Protein AF-A0A7V8AL26-F1 (afdb_monomer_lite)

Foldseek 3Di:
DADWDKAWDFLADPVDTPGIDIDTHDGPDDDDPVVNVVVNVVSPVVSVVVVVVVVVVVVVVVVVVVVVVVVVVCVVVPD

Structure (mmCIF, N/CA/C/O backbone):
data_AF-A0A7V8AL26-F1
#
_entry.id   AF-A0A7V8AL26-F1
#
loop_
_atom_site.group_PDB
_atom_site.id
_atom_site.type_symbol
_atom_site.label_atom_id
_atom_site.label_alt_id
_atom_site.label_comp_id
_atom_site.label_asym_id
_atom_site.label_entity_id
_atom_site.label_seq_id
_atom_site.pdbx_PDB_ins_code
_atom_site.Cartn_x
_atom_site.Cartn_y
_atom_site.Cartn_z
_atom_site.occupancy
_atom_site.B_iso_or_equiv
_atom_site.auth_seq_id
_atom_site.auth_comp_id
_atom_site.auth_asym_id
_atom_site.auth_atom_id
_atom_site.pdbx_PDB_model_num
ATOM 1 N N . MET A 1 1 ? 5.019 10.645 -33.986 1.00 36.19 1 MET A N 1
ATOM 2 C CA . MET A 1 1 ? 4.541 10.162 -32.675 1.00 36.19 1 MET A CA 1
ATOM 3 C C . MET A 1 1 ? 5.738 9.540 -31.976 1.00 36.19 1 MET A C 1
ATOM 5 O O . MET A 1 1 ? 6.185 8.488 -32.409 1.00 36.19 1 MET A O 1
ATOM 9 N N . PHE A 1 2 ? 6.358 10.248 -31.028 1.00 40.59 2 PHE A N 1
ATOM 10 C CA . PHE A 1 2 ? 7.537 9.732 -30.325 1.00 40.59 2 PHE A CA 1
ATOM 11 C C . PHE A 1 2 ? 7.086 8.663 -29.324 1.00 40.59 2 PHE A C 1
ATOM 13 O O . PHE A 1 2 ? 6.201 8.916 -28.505 1.00 40.59 2 PHE A O 1
ATOM 20 N N . LEU A 1 3 ? 7.650 7.461 -29.436 1.00 52.16 3 LEU A N 1
ATOM 21 C CA . LEU A 1 3 ? 7.428 6.362 -28.503 1.00 52.16 3 LEU A CA 1
ATOM 22 C C . LEU A 1 3 ? 8.106 6.737 -27.175 1.00 52.16 3 LEU A C 1
ATOM 24 O O . LEU A 1 3 ? 9.332 6.717 -27.079 1.00 52.16 3 LEU A O 1
ATOM 28 N N . HIS A 1 4 ? 7.318 7.156 -26.184 1.00 57.28 4 HIS A N 1
ATOM 29 C CA . HIS A 1 4 ? 7.817 7.404 -24.831 1.00 57.28 4 HIS A CA 1
ATOM 30 C C . HIS A 1 4 ? 7.926 6.062 -24.109 1.00 57.28 4 HIS A C 1
ATOM 32 O O . HIS A 1 4 ? 6.983 5.266 -24.133 1.00 57.28 4 HIS A O 1
ATOM 38 N N . SER A 1 5 ? 9.074 5.807 -23.486 1.00 67.94 5 SER A N 1
ATOM 39 C CA . SER A 1 5 ? 9.252 4.626 -22.643 1.00 67.94 5 SER A CA 1
ATOM 40 C C . SER A 1 5 ? 8.566 4.880 -21.300 1.00 67.94 5 SER A C 1
ATOM 42 O O . SER A 1 5 ? 8.630 5.995 -20.778 1.00 67.94 5 SER A O 1
ATOM 44 N N . HIS A 1 6 ? 7.862 3.890 -20.758 1.00 80.75 6 HIS A N 1
ATOM 45 C CA . HIS A 1 6 ? 7.239 4.000 -19.442 1.00 80.75 6 HIS A CA 1
ATOM 46 C C . HIS A 1 6 ? 7.404 2.703 -18.658 1.00 80.75 6 HIS A C 1
ATOM 48 O O . HIS A 1 6 ? 7.278 1.618 -19.222 1.00 80.75 6 HIS A O 1
ATOM 54 N N . TYR A 1 7 ? 7.652 2.826 -17.355 1.00 86.38 7 TYR A N 1
ATOM 55 C CA . TYR A 1 7 ? 7.561 1.702 -16.426 1.00 86.38 7 TYR A CA 1
ATOM 56 C C . TYR A 1 7 ? 6.225 1.780 -15.707 1.00 86.38 7 TYR A C 1
ATOM 58 O O . TYR A 1 7 ? 5.877 2.827 -15.166 1.00 86.38 7 TYR A O 1
ATOM 66 N N . CYS A 1 8 ? 5.487 0.676 -15.719 1.00 89.50 8 CYS A N 1
ATOM 67 C CA . CYS A 1 8 ? 4.223 0.525 -15.017 1.00 89.50 8 CYS A CA 1
ATOM 68 C C . CYS A 1 8 ? 4.360 -0.689 -14.104 1.00 89.50 8 CYS A C 1
ATOM 70 O O . CYS A 1 8 ? 4.447 -1.817 -14.592 1.00 89.50 8 CYS A O 1
ATOM 72 N N . VAL A 1 9 ? 4.442 -0.452 -12.796 1.00 93.25 9 VAL A N 1
ATOM 73 C CA . VAL A 1 9 ? 4.576 -1.519 -11.800 1.00 93.25 9 VAL A CA 1
ATOM 74 C C . VAL A 1 9 ? 3.453 -1.416 -10.768 1.00 93.25 9 VAL A C 1
ATOM 76 O O . VAL A 1 9 ? 3.079 -0.306 -10.371 1.00 93.25 9 VAL A O 1
ATOM 79 N N . PRO A 1 10 ? 2.880 -2.544 -10.325 1.00 96.38 10 PRO A N 1
ATOM 80 C CA . PRO A 1 10 ? 1.888 -2.529 -9.262 1.00 96.38 10 PRO A CA 1
ATOM 81 C C . PRO A 1 10 ? 2.547 -2.187 -7.921 1.00 96.38 10 PRO A C 1
ATOM 83 O O . PRO A 1 10 ? 3.639 -2.658 -7.618 1.00 96.38 10 PRO A O 1
ATOM 86 N N . ILE A 1 11 ? 1.854 -1.402 -7.100 1.00 98.06 11 ILE A N 1
ATOM 87 C CA . ILE A 1 11 ? 2.157 -1.236 -5.676 1.00 98.06 11 ILE A CA 1
ATOM 88 C C . ILE A 1 11 ? 1.218 -2.187 -4.939 1.00 98.06 11 ILE A C 1
ATOM 90 O O . ILE A 1 11 ? 0.006 -1.964 -4.917 1.00 98.06 11 ILE A O 1
ATOM 94 N N . GLN A 1 12 ? 1.745 -3.267 -4.371 1.00 96.62 12 GLN A N 1
ATOM 95 C CA . GLN A 1 12 ? 0.930 -4.335 -3.791 1.00 96.62 12 GLN A CA 1
ATOM 96 C C . GLN A 1 12 ? 1.616 -4.988 -2.592 1.00 96.62 12 GLN A C 1
ATOM 98 O O . GLN A 1 12 ? 2.838 -4.970 -2.480 1.00 96.62 12 GLN A O 1
ATOM 103 N N . THR A 1 13 ? 0.822 -5.576 -1.703 1.00 93.75 13 THR A N 1
ATOM 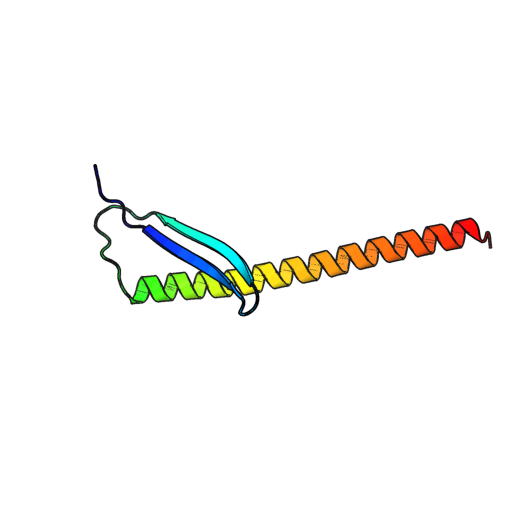104 C CA . THR A 1 13 ? 1.295 -6.590 -0.753 1.00 93.75 13 THR A CA 1
ATOM 105 C C . THR A 1 13 ? 0.971 -7.986 -1.272 1.00 93.75 13 THR A C 1
ATOM 107 O O . THR A 1 13 ? 0.323 -8.135 -2.305 1.00 93.75 13 THR A O 1
ATOM 110 N N . GLU A 1 14 ? 1.356 -9.019 -0.521 1.00 91.25 14 GLU A N 1
ATOM 111 C CA . GLU A 1 14 ? 0.908 -10.395 -0.781 1.00 91.25 14 GLU A CA 1
ATOM 112 C C . GLU A 1 14 ? -0.627 -10.536 -0.781 1.00 91.25 14 GLU A C 1
ATOM 114 O O . GLU A 1 14 ? -1.174 -11.415 -1.440 1.00 91.25 14 GLU A O 1
ATOM 119 N N . GLU A 1 15 ? -1.330 -9.659 -0.063 1.00 91.31 15 GLU A N 1
ATOM 120 C CA . GLU A 1 15 ? -2.770 -9.763 0.191 1.00 91.31 15 GLU A CA 1
ATOM 121 C C . GLU A 1 15 ? -3.614 -8.863 -0.722 1.00 91.31 15 GLU A C 1
ATOM 123 O O . GLU A 1 15 ? -4.796 -9.137 -0.928 1.00 91.31 15 GLU A O 1
ATOM 128 N N . ALA A 1 16 ? -3.055 -7.749 -1.211 1.00 93.50 16 ALA A N 1
ATOM 129 C CA . ALA A 1 16 ? -3.842 -6.706 -1.863 1.00 93.50 16 ALA A CA 1
ATOM 130 C C . ALA A 1 16 ? -3.034 -5.831 -2.832 1.00 93.50 16 ALA A C 1
ATOM 132 O O . ALA A 1 16 ? -1.918 -5.404 -2.533 1.00 93.50 16 ALA A O 1
ATOM 133 N N . LEU A 1 17 ? -3.669 -5.458 -3.948 1.00 96.12 17 LEU A N 1
ATOM 134 C CA . LEU A 1 17 ? -3.221 -4.367 -4.813 1.00 96.12 17 LEU A CA 1
ATOM 135 C C . LEU A 1 17 ? -3.603 -3.024 -4.177 1.00 96.12 17 LEU A C 1
ATOM 137 O O . LEU A 1 17 ? -4.782 -2.752 -3.957 1.00 96.12 17 LEU A O 1
ATOM 141 N N . LEU A 1 18 ? -2.612 -2.180 -3.903 1.00 96.12 18 LEU A N 1
ATOM 142 C CA . LEU A 1 18 ? -2.798 -0.871 -3.267 1.00 96.12 18 LEU A CA 1
ATOM 143 C C . LEU A 1 18 ? -2.822 0.275 -4.283 1.00 96.12 18 LEU A C 1
ATOM 145 O O . LEU A 1 18 ? -3.382 1.333 -4.007 1.00 96.12 18 LEU A O 1
ATOM 149 N N .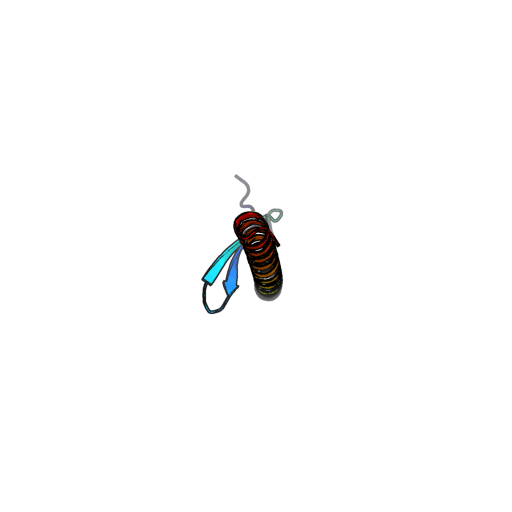 GLY A 1 19 ? -2.206 0.078 -5.450 1.00 95.44 19 GLY A N 1
ATOM 150 C CA . GLY A 1 19 ? -2.142 1.079 -6.507 1.00 95.44 19 GLY A CA 1
ATOM 151 C C . GLY A 1 19 ? -1.169 0.700 -7.619 1.00 95.44 19 GLY A C 1
ATOM 152 O O . GLY A 1 19 ? -0.749 -0.449 -7.738 1.00 95.44 19 GLY A O 1
ATOM 153 N N . VAL A 1 20 ? -0.803 1.680 -8.444 1.00 96.19 20 VAL A N 1
ATOM 154 C CA . VAL A 1 20 ? 0.136 1.513 -9.562 1.00 96.19 20 VAL A CA 1
ATOM 155 C C . VAL A 1 20 ? 1.115 2.684 -9.576 1.00 96.19 20 VAL A C 1
ATOM 157 O O . VAL A 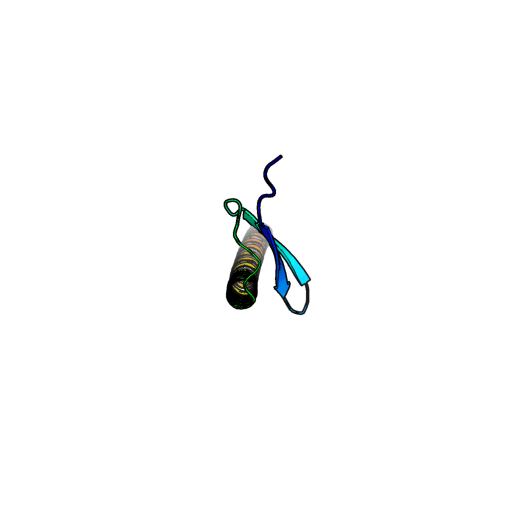1 20 ? 0.703 3.837 -9.442 1.00 96.19 20 VAL A O 1
ATOM 160 N N . LEU A 1 21 ? 2.402 2.388 -9.761 1.00 94.69 21 LEU A N 1
ATOM 161 C CA . LEU A 1 21 ? 3.451 3.369 -10.011 1.00 94.69 21 LEU A CA 1
ATOM 162 C C . LEU A 1 21 ? 3.749 3.415 -11.511 1.00 94.69 21 LEU A C 1
ATOM 164 O O . LEU A 1 21 ? 4.220 2.434 -12.090 1.00 94.69 21 LEU A O 1
ATOM 168 N N . THR A 1 22 ? 3.519 4.580 -12.116 1.00 92.44 22 THR A N 1
ATOM 169 C CA . THR A 1 22 ? 3.831 4.835 -13.525 1.00 92.44 22 THR A CA 1
ATOM 170 C C . THR A 1 22 ? 4.913 5.898 -13.638 1.00 92.44 22 THR A C 1
ATOM 172 O O . THR A 1 22 ? 4.730 7.026 -13.181 1.00 92.44 22 THR A O 1
ATOM 175 N N . LEU A 1 23 ? 6.026 5.556 -14.284 1.00 88.44 23 LEU A N 1
ATOM 176 C CA . LEU A 1 23 ? 7.121 6.476 -14.583 1.00 88.44 23 LEU A CA 1
ATOM 177 C C . LEU A 1 23 ? 7.186 6.729 -16.085 1.00 88.44 23 LEU A C 1
ATOM 179 O O . LEU A 1 23 ? 7.344 5.790 -16.861 1.00 88.44 23 LEU A O 1
ATOM 183 N N . TYR A 1 24 ? 7.101 7.996 -16.485 1.00 87.00 24 TYR A N 1
ATOM 184 C CA . TYR A 1 24 ? 7.273 8.420 -17.873 1.00 87.00 24 TYR A CA 1
ATOM 185 C C . TYR A 1 24 ? 8.720 8.833 -18.117 1.00 87.00 24 TYR A C 1
ATOM 187 O O . TYR A 1 24 ? 9.260 9.667 -17.390 1.00 87.00 24 TYR A O 1
ATOM 195 N N . LEU A 1 25 ? 9.338 8.272 -19.153 1.00 82.00 25 LEU A N 1
ATOM 196 C CA . LEU A 1 25 ? 10.723 8.549 -19.516 1.00 82.00 25 LEU A CA 1
ATOM 197 C C . LEU A 1 25 ? 10.807 9.252 -20.872 1.00 82.00 25 LEU A C 1
ATOM 199 O O . LEU A 1 25 ? 9.950 9.050 -21.745 1.00 82.00 25 LEU A O 1
ATOM 203 N N . PRO A 1 26 ? 11.873 10.042 -21.087 1.00 76.50 26 PRO A N 1
ATOM 204 C CA . PRO A 1 26 ? 12.217 10.519 -22.413 1.00 76.50 26 PRO A CA 1
ATOM 205 C C . PRO A 1 26 ? 12.355 9.357 -23.418 1.00 76.50 26 PRO A C 1
ATOM 207 O O . PRO A 1 26 ? 12.663 8.223 -23.030 1.00 76.50 26 PRO A O 1
ATOM 210 N N . PRO A 1 27 ? 12.156 9.619 -24.721 1.00 68.50 27 PRO A N 1
ATOM 211 C CA . PRO A 1 27 ? 12.376 8.625 -25.768 1.00 68.50 27 PRO A CA 1
ATOM 212 C C . PRO A 1 27 ? 13.807 8.056 -25.719 1.00 68.50 27 PRO A C 1
ATOM 214 O O . PRO A 1 27 ? 14.737 8.763 -25.337 1.00 68.50 27 PRO A O 1
ATOM 217 N N . CYS A 1 28 ? 13.976 6.805 -26.164 1.00 62.50 28 CYS A N 1
ATOM 218 C CA . CYS A 1 28 ? 15.249 6.059 -26.273 1.00 62.50 28 CYS A CA 1
ATOM 219 C C . CYS A 1 28 ? 15.762 5.327 -25.017 1.00 62.50 28 CYS A C 1
ATOM 221 O O . CYS A 1 28 ? 16.863 4.781 -25.057 1.00 62.50 28 CYS A O 1
ATOM 223 N N . HIS A 1 29 ? 14.977 5.224 -23.943 1.00 62.25 29 HIS A N 1
ATOM 224 C CA . HIS A 1 29 ? 15.308 4.313 -22.842 1.00 62.25 29 HIS A CA 1
ATOM 225 C C . HIS A 1 29 ? 14.754 2.906 -23.137 1.00 62.25 29 HIS A C 1
ATOM 227 O O . HIS A 1 29 ? 13.563 2.643 -22.948 1.00 62.25 29 HIS A O 1
ATOM 233 N N . LEU A 1 30 ? 15.601 2.030 -23.690 1.00 57.44 30 LEU A N 1
ATOM 234 C CA . LEU A 1 30 ? 15.315 0.599 -23.855 1.00 57.44 30 LEU A CA 1
ATOM 235 C C . LEU A 1 30 ? 15.294 -0.050 -22.466 1.00 57.44 30 LEU A C 1
ATOM 237 O O . LEU A 1 30 ? 16.204 0.199 -21.682 1.00 57.44 30 LEU A O 1
ATOM 241 N N . GLY A 1 31 ? 14.250 -0.830 -22.169 1.00 62.50 31 GLY A N 1
ATOM 242 C CA . GLY A 1 31 ? 14.026 -1.449 -20.861 1.00 62.50 31 GLY A CA 1
ATOM 243 C C . GLY A 1 31 ? 15.277 -2.147 -20.334 1.00 62.50 31 GLY A C 1
ATOM 244 O O . GLY A 1 31 ? 15.705 -3.174 -20.860 1.00 62.50 31 GLY A O 1
ATOM 245 N N . GLU A 1 32 ? 15.881 -1.564 -19.303 1.00 76.00 32 GLU A N 1
ATOM 246 C CA . GLU A 1 32 ? 16.987 -2.174 -18.585 1.00 76.00 32 GLU A CA 1
ATOM 247 C C . GLU A 1 32 ? 16.408 -2.983 -17.432 1.00 76.00 32 GLU A C 1
ATOM 249 O O . GLU A 1 32 ? 15.771 -2.440 -16.532 1.00 76.00 32 GLU A O 1
ATOM 254 N N . VAL A 1 33 ? 16.692 -4.285 -17.411 1.00 77.81 33 VAL A N 1
ATOM 255 C CA . VAL A 1 33 ? 16.239 -5.204 -16.352 1.00 77.81 33 VAL A CA 1
ATOM 256 C C . VAL A 1 33 ? 16.654 -4.720 -14.950 1.00 77.81 33 VAL A C 1
ATOM 258 O O . VAL A 1 33 ? 16.001 -5.019 -13.950 1.00 77.81 33 VAL A O 1
ATOM 261 N N . VAL A 1 34 ? 17.757 -3.970 -14.855 1.00 84.56 34 VAL A N 1
ATOM 262 C CA . VAL A 1 34 ? 18.202 -3.330 -13.608 1.00 84.56 34 VAL A CA 1
ATOM 263 C C . VAL A 1 34 ? 17.224 -2.239 -13.171 1.00 84.56 34 VAL A C 1
ATOM 265 O O . VAL A 1 34 ? 16.857 -2.185 -11.999 1.00 84.56 34 VAL A O 1
ATOM 268 N N . VAL A 1 35 ? 16.767 -1.409 -14.107 1.00 84.50 35 VAL A N 1
ATOM 269 C CA . VAL A 1 35 ? 15.808 -0.336 -13.840 1.00 84.50 35 VAL A CA 1
ATOM 270 C C . VAL A 1 35 ? 14.438 -0.915 -13.500 1.00 84.50 35 VAL A C 1
ATOM 272 O O . VAL A 1 35 ? 13.840 -0.483 -12.523 1.00 84.50 35 VAL A O 1
ATOM 275 N N . GLU A 1 36 ? 13.969 -1.945 -14.208 1.00 85.38 36 GLU A N 1
ATOM 276 C CA . GLU A 1 36 ? 12.709 -2.626 -13.868 1.00 85.38 36 GLU A CA 1
ATOM 277 C C . GLU A 1 36 ? 12.721 -3.171 -12.436 1.00 85.38 36 GLU A C 1
ATOM 279 O O . GLU A 1 36 ? 11.787 -2.929 -11.670 1.00 85.38 36 GLU A O 1
ATOM 284 N N . ARG A 1 37 ? 13.811 -3.841 -12.035 1.00 89.75 37 ARG A N 1
ATOM 285 C CA . ARG A 1 37 ? 13.982 -4.317 -10.654 1.00 89.75 37 ARG A CA 1
ATOM 286 C C . ARG A 1 37 ? 14.035 -3.179 -9.647 1.00 89.75 37 ARG A C 1
ATOM 288 O O . ARG A 1 37 ? 13.463 -3.302 -8.571 1.00 89.75 37 ARG A O 1
ATOM 295 N N . PHE A 1 38 ? 14.713 -2.085 -9.977 1.00 91.50 38 PHE A N 1
ATOM 296 C CA . PHE A 1 38 ? 14.758 -0.912 -9.111 1.00 91.50 38 PHE A CA 1
ATO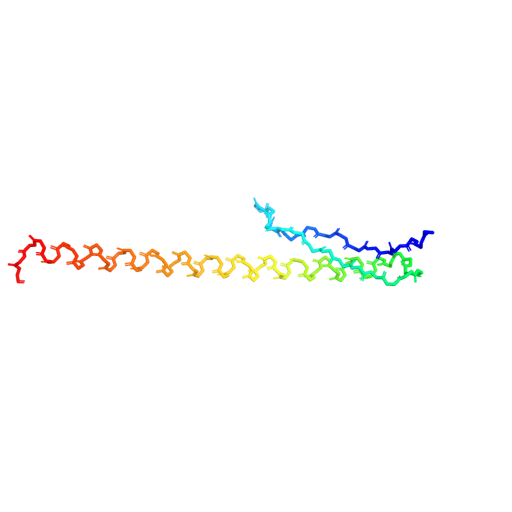M 297 C C . PHE A 1 38 ? 13.364 -0.318 -8.896 1.00 91.50 38 PHE A C 1
ATOM 299 O O . PHE A 1 38 ? 12.962 -0.089 -7.759 1.00 91.50 38 PHE A O 1
ATOM 306 N N . VAL A 1 39 ? 12.602 -0.130 -9.974 1.00 92.44 39 VAL A N 1
ATOM 307 C CA . VAL A 1 39 ? 11.245 0.422 -9.914 1.00 92.44 39 VAL A CA 1
ATOM 308 C C . VAL A 1 39 ? 10.303 -0.520 -9.153 1.00 92.44 39 VAL A C 1
ATOM 310 O O . VAL A 1 39 ? 9.494 -0.044 -8.359 1.00 92.44 39 VAL A O 1
ATOM 313 N N . ALA A 1 40 ? 10.459 -1.840 -9.302 1.00 93.12 40 ALA A N 1
ATOM 314 C CA . ALA A 1 40 ? 9.739 -2.826 -8.495 1.00 93.12 40 ALA A CA 1
ATOM 315 C C . ALA A 1 40 ? 10.078 -2.719 -6.994 1.00 93.12 40 ALA A C 1
ATOM 317 O O . ALA A 1 40 ? 9.169 -2.606 -6.181 1.00 93.12 40 ALA A O 1
ATOM 318 N N . MET A 1 41 ? 11.362 -2.632 -6.617 1.00 95.88 41 MET A N 1
ATOM 319 C CA . MET A 1 41 ? 11.764 -2.454 -5.208 1.00 95.88 41 MET A CA 1
ATOM 320 C C . MET A 1 41 ? 11.214 -1.158 -4.593 1.00 95.88 41 MET A C 1
ATOM 322 O O . MET A 1 41 ? 10.845 -1.122 -3.415 1.00 95.88 41 MET A O 1
ATOM 326 N N . VAL A 1 42 ? 11.149 -0.080 -5.382 1.00 97.12 42 VAL A N 1
ATOM 327 C CA . VAL A 1 42 ? 10.510 1.172 -4.956 1.00 97.12 42 VAL A CA 1
ATOM 328 C C . VAL A 1 42 ? 9.018 0.948 -4.709 1.00 97.12 42 VAL A C 1
ATOM 330 O O . VAL A 1 42 ? 8.510 1.383 -3.677 1.00 97.12 42 VAL A O 1
ATOM 333 N N . ALA A 1 43 ? 8.321 0.245 -5.603 1.00 97.62 43 ALA A N 1
ATOM 334 C CA . ALA A 1 43 ? 6.906 -0.074 -5.431 1.00 97.62 43 ALA A CA 1
ATOM 335 C C . ALA A 1 43 ? 6.642 -0.963 -4.202 1.00 97.62 43 ALA A C 1
ATOM 337 O O . ALA A 1 43 ? 5.719 -0.669 -3.443 1.00 97.62 43 ALA A O 1
ATOM 338 N N . ASP A 1 44 ? 7.486 -1.962 -3.937 1.00 96.75 44 ASP A N 1
ATOM 339 C CA . ASP A 1 44 ? 7.391 -2.809 -2.739 1.00 96.75 44 ASP A CA 1
ATOM 340 C C . ASP A 1 44 ? 7.571 -1.985 -1.453 1.00 96.75 44 ASP A C 1
ATOM 342 O O . ASP A 1 44 ? 6.821 -2.122 -0.482 1.00 96.75 44 ASP A O 1
ATOM 346 N N . THR A 1 45 ? 8.532 -1.057 -1.459 1.00 97.44 45 THR A N 1
ATOM 347 C CA . THR A 1 45 ? 8.764 -0.148 -0.328 1.00 97.44 45 THR A CA 1
ATOM 348 C C . THR A 1 45 ? 7.561 0.770 -0.105 1.00 97.44 45 THR A C 1
ATOM 350 O O . THR A 1 45 ? 7.110 0.945 1.029 1.00 97.44 45 THR A O 1
ATOM 353 N N . LEU A 1 46 ? 6.999 1.332 -1.180 1.00 98.00 46 LEU A N 1
ATOM 354 C CA . LEU A 1 46 ? 5.789 2.152 -1.107 1.00 98.00 46 LEU A CA 1
ATOM 355 C C . LEU A 1 46 ? 4.608 1.354 -0.553 1.00 98.00 46 LEU A C 1
ATOM 357 O O . LEU A 1 46 ? 3.870 1.881 0.278 1.00 98.00 46 LEU A O 1
ATOM 361 N N . ALA A 1 47 ? 4.456 0.086 -0.941 1.00 98.06 47 ALA A N 1
ATOM 362 C CA . ALA A 1 47 ? 3.392 -0.765 -0.427 1.00 98.06 47 ALA A CA 1
ATOM 363 C C . ALA A 1 47 ? 3.484 -0.933 1.097 1.00 98.06 47 ALA A C 1
ATOM 365 O O . ALA A 1 47 ? 2.480 -0.788 1.800 1.00 98.06 47 ALA A O 1
ATOM 366 N N . MET A 1 48 ? 4.694 -1.157 1.619 1.00 96.94 48 MET A N 1
ATOM 367 C CA . MET A 1 48 ? 4.937 -1.258 3.060 1.00 96.94 48 MET A CA 1
ATOM 368 C C . MET A 1 48 ? 4.584 0.044 3.792 1.00 96.94 48 MET A C 1
ATOM 370 O O . MET A 1 48 ? 3.874 0.014 4.800 1.00 96.94 48 MET A O 1
ATOM 374 N N . VAL A 1 49 ? 5.025 1.192 3.269 1.00 97.31 49 VAL A N 1
ATOM 375 C CA . VAL A 1 49 ? 4.737 2.509 3.862 1.00 97.31 49 VAL A CA 1
ATOM 376 C C . VAL A 1 49 ? 3.238 2.812 3.840 1.00 97.31 49 VAL A C 1
ATOM 378 O O . VAL A 1 49 ? 2.687 3.248 4.850 1.00 97.31 49 VAL A O 1
ATOM 381 N N . MET A 1 50 ? 2.558 2.546 2.721 1.00 97.00 50 MET A N 1
ATOM 382 C CA . MET A 1 50 ? 1.116 2.766 2.587 1.00 97.00 50 MET A CA 1
ATOM 383 C C . MET A 1 50 ? 0.327 1.909 3.577 1.00 97.00 50 MET A C 1
ATOM 385 O O . MET A 1 50 ? -0.550 2.430 4.262 1.00 97.00 50 MET A O 1
ATOM 389 N N . ARG A 1 51 ? 0.670 0.623 3.718 1.00 95.81 51 ARG A N 1
ATOM 390 C CA . ARG A 1 51 ? 0.029 -0.260 4.704 1.00 95.81 51 ARG A CA 1
ATOM 391 C C . ARG A 1 51 ? 0.266 0.196 6.131 1.00 95.81 51 ARG A C 1
ATOM 393 O O . ARG A 1 51 ? -0.668 0.178 6.926 1.00 95.81 51 ARG A O 1
ATOM 400 N N . HIS A 1 52 ? 1.483 0.624 6.452 1.00 96.62 52 HIS A N 1
ATOM 401 C CA . HIS A 1 52 ? 1.789 1.148 7.777 1.00 96.62 52 HIS A CA 1
ATOM 402 C C . HIS A 1 52 ? 0.964 2.406 8.087 1.00 96.62 52 HIS A C 1
ATOM 404 O O . HIS A 1 52 ? 0.361 2.500 9.153 1.00 96.62 52 HIS A O 1
ATOM 410 N N . ALA A 1 53 ? 0.881 3.348 7.143 1.00 96.62 53 ALA A N 1
ATOM 411 C CA . ALA A 1 53 ? 0.079 4.559 7.299 1.00 96.62 53 ALA A CA 1
ATOM 412 C C . ALA A 1 53 ? -1.419 4.247 7.458 1.00 96.62 53 ALA A C 1
ATOM 414 O O . ALA A 1 53 ? -2.066 4.803 8.341 1.00 96.62 53 ALA A O 1
ATOM 415 N N . GLN A 1 54 ? -1.955 3.320 6.659 1.00 95.50 54 GLN A N 1
ATOM 416 C CA . GLN A 1 54 ? -3.346 2.869 6.766 1.00 95.50 54 GLN A CA 1
ATOM 417 C C . GLN A 1 54 ? -3.640 2.211 8.120 1.00 95.50 54 GLN A C 1
ATOM 419 O O . GLN A 1 54 ? -4.669 2.497 8.723 1.00 95.50 54 GLN A O 1
ATOM 424 N N . ALA A 1 55 ? -2.739 1.359 8.618 1.00 95.75 55 ALA A N 1
ATOM 425 C CA . ALA A 1 55 ? -2.901 0.711 9.917 1.00 95.75 55 ALA A CA 1
ATOM 426 C C . ALA A 1 55 ? -2.852 1.720 11.075 1.00 95.75 55 ALA A C 1
ATOM 428 O O . ALA A 1 55 ? -3.672 1.648 11.989 1.00 95.75 55 ALA A O 1
ATOM 429 N N . ALA A 1 56 ? -1.924 2.680 11.021 1.00 98.12 56 ALA A N 1
ATOM 430 C CA . ALA A 1 56 ? -1.822 3.741 12.019 1.00 98.12 56 ALA A CA 1
ATOM 431 C C . ALA A 1 56 ? -3.078 4.626 12.037 1.00 98.12 56 ALA A C 1
ATOM 433 O O . ALA A 1 56 ? -3.599 4.940 13.105 1.00 98.12 56 ALA A O 1
ATOM 434 N N . GLU A 1 57 ? -3.593 4.982 10.861 1.00 98.19 57 GLU A N 1
ATOM 435 C CA . GLU A 1 57 ? -4.813 5.776 10.734 1.00 98.19 57 GLU A CA 1
ATOM 436 C C . GLU A 1 57 ? -6.049 5.015 11.230 1.00 98.19 57 GLU A C 1
ATOM 438 O O . GLU A 1 57 ? -6.842 5.569 11.984 1.00 98.19 57 GLU A O 1
ATOM 443 N N . ALA A 1 58 ? -6.184 3.729 10.895 1.00 97.56 58 ALA A N 1
ATOM 444 C CA . ALA A 1 58 ? -7.278 2.895 11.392 1.00 97.56 58 ALA A CA 1
ATOM 445 C C . ALA A 1 58 ? -7.253 2.760 12.926 1.00 97.56 58 ALA A C 1
ATOM 447 O O . ALA A 1 58 ? -8.298 2.826 13.577 1.00 97.56 58 ALA A O 1
ATOM 448 N N . LEU A 1 59 ? -6.060 2.616 13.517 1.00 98.50 59 LEU A N 1
ATOM 449 C CA . LEU A 1 59 ? -5.894 2.593 14.971 1.00 98.50 59 LEU A CA 1
ATOM 450 C C . LEU A 1 59 ? -6.313 3.926 15.601 1.00 98.50 59 LEU A C 1
ATOM 452 O O . LEU A 1 59 ? -7.040 3.926 16.594 1.00 98.50 59 LEU A O 1
ATOM 456 N N . ARG A 1 60 ? -5.889 5.050 15.011 1.00 98.31 60 ARG A N 1
ATOM 457 C CA . ARG A 1 60 ? -6.257 6.396 15.467 1.00 98.31 60 ARG A CA 1
ATOM 458 C C . ARG A 1 60 ? -7.771 6.603 15.429 1.00 98.31 60 ARG A C 1
ATOM 460 O O . ARG A 1 60 ? -8.345 7.000 16.435 1.00 98.31 60 ARG A O 1
ATOM 467 N N . GLN A 1 61 ? -8.415 6.267 14.312 1.00 98.12 61 GLN A N 1
ATOM 468 C CA . GLN A 1 61 ? -9.867 6.381 14.146 1.00 98.12 61 GLN A CA 1
ATOM 469 C C . GLN A 1 61 ? -10.624 5.524 15.164 1.00 98.12 61 GLN A C 1
ATOM 471 O O . GLN A 1 61 ? -11.528 6.013 15.832 1.00 98.12 61 GLN A O 1
ATOM 476 N N . THR A 1 62 ? -10.202 4.271 15.353 1.00 98.06 62 THR A N 1
ATOM 477 C CA . THR A 1 62 ? -10.822 3.374 16.341 1.00 98.06 62 THR A CA 1
ATOM 478 C C . THR A 1 62 ? -10.688 3.928 17.763 1.00 98.06 62 THR A C 1
ATOM 480 O O . THR A 1 62 ? -11.621 3.839 18.558 1.00 98.06 62 THR A O 1
ATOM 483 N N . HIS A 1 63 ? -9.531 4.501 18.104 1.00 98.12 63 HIS A N 1
ATOM 484 C CA . HIS A 1 63 ? -9.314 5.113 19.413 1.00 98.12 63 HIS A CA 1
ATOM 485 C C . HIS A 1 63 ? -10.231 6.322 19.637 1.00 98.12 63 HIS A C 1
ATOM 487 O O . HIS A 1 63 ? -10.901 6.384 20.665 1.00 98.12 63 HIS A O 1
ATOM 493 N N . GLU A 1 64 ? -10.326 7.221 18.655 1.00 98.00 64 GLU A N 1
ATOM 494 C CA . GLU A 1 64 ? -11.209 8.394 18.701 1.00 98.00 64 GLU A CA 1
ATOM 495 C C . GLU A 1 64 ? -12.686 7.991 18.842 1.00 98.00 64 GLU A C 1
ATOM 497 O O . GLU A 1 64 ? -13.418 8.560 19.651 1.00 98.00 64 GLU A O 1
ATOM 502 N N . GLU A 1 65 ? -13.130 6.960 18.119 1.00 97.50 65 GLU A N 1
ATOM 503 C CA . GLU A 1 65 ? -14.489 6.421 18.245 1.00 97.50 65 GLU A CA 1
ATOM 504 C C . GLU A 1 65 ? -14.774 5.873 19.651 1.00 97.50 65 GLU A C 1
ATOM 506 O O . GLU A 1 65 ? -15.844 6.123 20.214 1.00 97.50 65 GLU A O 1
ATOM 511 N N . LEU A 1 66 ? -13.821 5.151 20.246 1.00 97.62 66 LEU A N 1
ATOM 512 C CA . LEU A 1 66 ? -13.956 4.626 21.606 1.00 97.62 66 LEU A CA 1
ATOM 513 C C . LEU A 1 66 ? -14.031 5.746 22.648 1.00 97.62 66 LEU A C 1
ATOM 515 O O . LEU A 1 66 ? -14.859 5.666 23.557 1.00 97.62 66 LEU A O 1
ATOM 519 N N . GLU A 1 67 ? -13.212 6.789 22.518 1.00 97.00 67 GLU A N 1
ATOM 520 C CA . GLU A 1 67 ? -13.253 7.950 23.415 1.00 97.00 67 GLU A CA 1
ATOM 521 C C . GLU A 1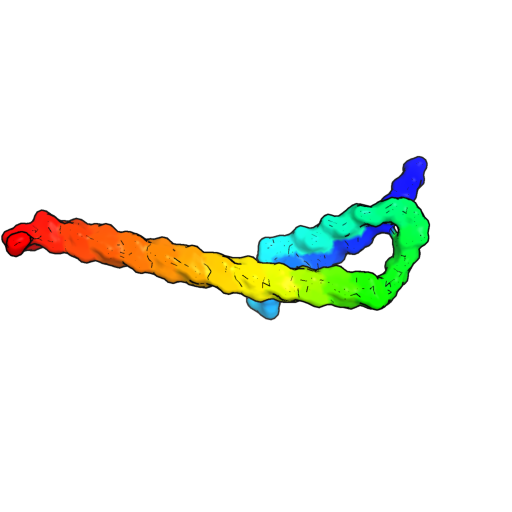 67 ? -14.610 8.660 23.358 1.00 97.00 67 GLU A C 1
ATOM 523 O O . GLU A 1 67 ? -15.195 8.959 24.402 1.00 97.00 67 GLU A O 1
ATOM 528 N N . LEU A 1 68 ? -15.163 8.851 22.156 1.00 96.06 68 LEU A N 1
ATOM 529 C CA . LEU A 1 68 ? -16.493 9.437 21.976 1.00 96.06 68 LEU A CA 1
ATOM 530 C C . LEU A 1 68 ? -17.594 8.582 22.615 1.00 96.06 68 LEU A C 1
ATOM 532 O O . LEU A 1 68 ? -18.515 9.116 23.238 1.00 96.06 68 LEU A O 1
ATOM 536 N N . LEU A 1 69 ? -17.510 7.255 22.487 1.00 96.44 69 LEU A N 1
ATOM 537 C CA . LEU A 1 69 ? -18.474 6.345 23.108 1.00 96.44 69 LEU A CA 1
ATOM 538 C C . LEU A 1 69 ? -18.383 6.372 24.637 1.00 96.44 69 LEU A C 1
ATOM 540 O O . LEU A 1 69 ? -19.420 6.379 25.302 1.00 96.44 69 LEU A O 1
ATOM 544 N N . ILE A 1 70 ? -17.171 6.414 25.197 1.00 96.50 70 ILE A N 1
ATOM 545 C CA . ILE A 1 70 ? -16.953 6.531 26.645 1.00 96.50 70 ILE A CA 1
ATOM 546 C C . ILE A 1 70 ? -17.528 7.850 27.169 1.00 96.50 70 ILE A C 1
ATOM 548 O O . ILE A 1 70 ? -18.252 7.837 28.167 1.00 96.50 70 ILE A O 1
ATOM 552 N N . ASP A 1 71 ? -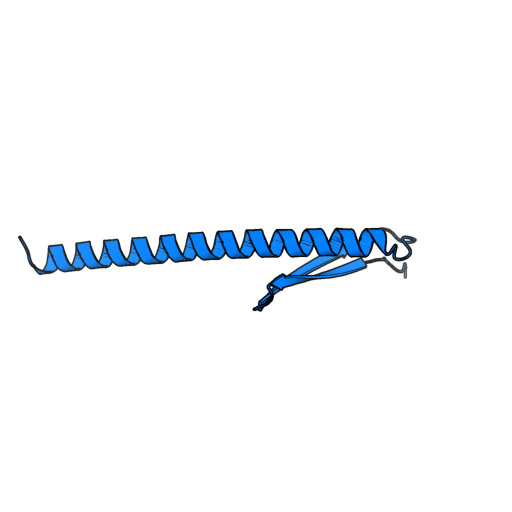17.258 8.971 26.500 1.00 95.81 71 ASP A N 1
ATOM 553 C CA . ASP A 1 71 ? -17.794 10.284 26.878 1.00 95.81 71 ASP A CA 1
ATOM 554 C C . ASP A 1 71 ? -19.330 10.292 26.815 1.00 95.81 71 ASP A C 1
ATOM 556 O O . ASP A 1 71 ? -19.994 10.716 27.763 1.00 95.81 71 ASP A O 1
ATOM 560 N N . LEU A 1 72 ? -19.918 9.716 25.762 1.00 94.19 72 LEU A N 1
ATOM 561 C CA . LEU A 1 72 ? -21.370 9.594 25.636 1.00 94.19 72 LEU A CA 1
ATOM 562 C C . LEU A 1 72 ? -21.984 8.736 26.748 1.00 94.19 72 LEU A C 1
ATOM 564 O O . LEU A 1 72 ? -23.011 9.114 27.309 1.00 94.19 72 LEU A O 1
ATOM 568 N N . ILE A 1 73 ? -21.379 7.592 27.080 1.00 94.31 73 ILE A N 1
ATOM 569 C CA . ILE A 1 73 ? -21.856 6.721 28.164 1.00 94.31 73 ILE A CA 1
ATOM 570 C C . ILE A 1 73 ? -21.755 7.440 29.510 1.00 94.31 73 ILE A C 1
ATOM 572 O O . ILE A 1 73 ? -22.713 7.406 30.280 1.00 94.31 73 ILE A O 1
ATOM 576 N N . THR A 1 74 ? -20.637 8.119 29.770 1.00 93.19 74 THR A N 1
ATOM 577 C CA . THR A 1 74 ? -20.405 8.861 31.018 1.00 93.19 74 THR A CA 1
ATOM 578 C C . THR A 1 74 ? -21.458 9.954 31.201 1.00 93.19 74 THR A C 1
ATOM 580 O O . THR A 1 74 ? -22.120 9.995 32.233 1.00 93.19 74 THR A O 1
ATOM 583 N N . ARG A 1 75 ? -21.722 10.752 30.158 1.00 89.44 75 ARG A N 1
ATOM 584 C CA . ARG A 1 75 ? -22.772 11.790 30.162 1.00 89.44 75 ARG A CA 1
ATOM 585 C C . ARG A 1 75 ? -24.198 11.245 30.210 1.00 89.44 75 ARG A C 1
ATOM 587 O O . ARG A 1 75 ? -25.121 11.975 30.532 1.00 89.44 75 ARG A O 1
ATOM 594 N N . ARG A 1 76 ? -24.428 9.990 29.811 1.00 88.69 76 ARG A N 1
ATOM 595 C CA . ARG A 1 76 ? -25.765 9.372 29.874 1.00 88.69 76 ARG A CA 1
ATOM 596 C C . ARG A 1 76 ? -26.047 8.737 31.234 1.00 88.69 76 ARG A C 1
ATOM 598 O O . ARG A 1 76 ? -27.202 8.438 31.530 1.00 88.69 76 ARG A O 1
ATOM 605 N N . LEU A 1 77 ? -24.999 8.463 32.006 1.00 85.44 77 LEU A N 1
ATOM 606 C CA . LEU A 1 77 ? -25.084 7.842 33.323 1.00 85.44 77 LEU A CA 1
ATOM 607 C C . LEU A 1 77 ? -25.016 8.856 34.471 1.00 85.44 77 LEU A C 1
ATOM 609 O O . LEU A 1 77 ? -25.298 8.432 35.587 1.00 85.44 77 LEU A O 1
ATOM 613 N N . ASP A 1 78 ? -24.685 10.129 34.200 1.00 63.88 78 ASP A N 1
ATOM 614 C CA . ASP A 1 78 ? -24.614 11.248 35.157 1.00 63.88 78 ASP A CA 1
ATOM 615 C C . ASP A 1 78 ? -24.228 10.807 36.587 1.00 63.88 78 ASP A C 1
ATOM 617 O O . ASP A 1 78 ? -25.019 10.878 37.534 1.00 63.88 78 ASP A O 1
ATOM 621 N N . LEU A 1 79 ? -22.981 10.330 36.704 1.00 56.78 79 LEU A N 1
ATOM 622 C CA . LEU A 1 79 ? -22.114 10.613 37.854 1.00 56.78 79 LEU A CA 1
ATOM 623 C C . LEU A 1 79 ? -21.504 12.007 37.676 1.00 56.78 79 LEU A C 1
ATOM 625 O O . LEU A 1 79 ? -21.111 12.317 36.528 1.00 56.78 79 LEU A O 1
#

pLDDT: mean 87.8, std 14.4, range [36.19, 98.5]

Secondary structure (DSSP, 8-state):
-----EEEEEEE-SS-EEEEEEEE--TT----HHHHHHHHHHHHHHHHHHHHHHHHHHHHHHHHHHHHHHHHHHHHH--

Radius of gyration: 22.14 Å; chains: 1; bounding box: 44×22×70 Å

Sequence (79 aa):
MFLHSHYCVPIQTEEALLGVLTLYLPPCHLGEVVVERFVAMVADTLAMVMRHAQAAEALRQTHEELELLIDLITRRLDL